Protein AF-A0A5C7J920-F1 (afdb_monomer_lite)

Radius of gyration: 19.92 Å; chains: 1; bounding box: 44×44×54 Å

Structure (mmCIF, N/CA/C/O backbone):
data_AF-A0A5C7J920-F1
#
_entry.id   AF-A0A5C7J920-F1
#
loop_
_atom_site.group_PDB
_atom_site.id
_atom_site.type_symbol
_atom_site.label_atom_id
_atom_site.label_alt_id
_atom_site.label_comp_id
_atom_site.label_asym_id
_atom_site.label_entity_id
_atom_site.label_seq_id
_atom_site.pdbx_PDB_ins_code
_atom_site.Cartn_x
_atom_site.Cartn_y
_atom_site.Cartn_z
_atom_site.occupancy
_atom_site.B_iso_or_equiv
_atom_site.auth_seq_id
_atom_site.auth_comp_id
_atom_site.auth_asym_id
_atom_site.auth_atom_id
_atom_site.pdbx_PDB_mod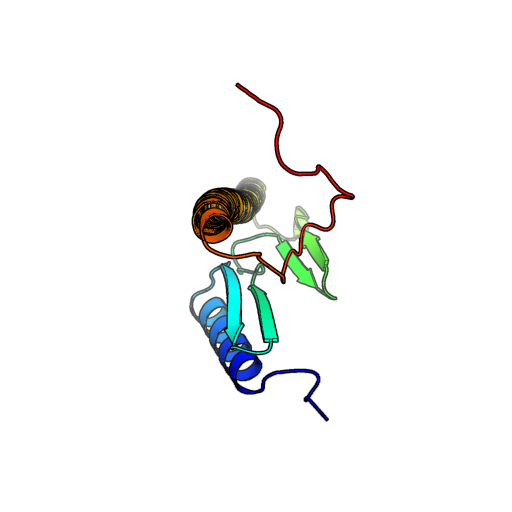el_num
ATOM 1 N N . MET A 1 1 ? -0.608 -11.578 -30.467 1.00 53.41 1 MET A N 1
ATOM 2 C CA . MET A 1 1 ? -1.332 -10.558 -29.676 1.00 53.41 1 MET A CA 1
ATOM 3 C C . MET A 1 1 ? -0.676 -10.506 -28.302 1.00 53.41 1 MET A C 1
ATOM 5 O O . MET A 1 1 ? -0.547 -11.565 -27.696 1.00 53.41 1 MET A O 1
ATOM 9 N N . LYS A 1 2 ? -0.166 -9.352 -27.850 1.00 63.78 2 LYS A N 1
ATOM 10 C CA . LYS A 1 2 ? 0.371 -9.222 -26.482 1.00 63.78 2 LYS A CA 1
ATOM 11 C C . LYS A 1 2 ? -0.802 -9.448 -25.518 1.00 63.78 2 LYS A C 1
ATOM 13 O O . LYS A 1 2 ? -1.872 -8.892 -25.755 1.00 63.78 2 LYS A O 1
ATOM 18 N N . LYS A 1 3 ? -0.648 -10.309 -24.508 1.00 72.62 3 LYS A N 1
ATOM 19 C CA . LYS A 1 3 ? -1.682 -10.467 -23.472 1.00 72.62 3 LYS A CA 1
ATOM 20 C C . LYS A 1 3 ? -1.888 -9.110 -22.780 1.00 72.62 3 LYS A C 1
ATOM 22 O O . LYS A 1 3 ? -0.909 -8.381 -22.658 1.00 72.62 3 LYS A O 1
ATOM 27 N N . PRO A 1 4 ? -3.106 -8.775 -22.320 1.00 84.06 4 PRO A N 1
ATOM 28 C CA . PRO A 1 4 ? -3.354 -7.509 -21.628 1.00 84.06 4 PRO A CA 1
ATOM 29 C C . PRO A 1 4 ? -2.720 -7.456 -20.226 1.00 84.06 4 PRO A C 1
ATOM 31 O O . PRO A 1 4 ? -2.783 -6.423 -19.574 1.00 84.06 4 PRO A O 1
ATOM 34 N N . TYR A 1 5 ? -2.127 -8.561 -19.761 1.00 86.06 5 TYR A N 1
ATOM 35 C CA . TYR A 1 5 ? -1.431 -8.674 -18.484 1.00 86.06 5 TYR A CA 1
ATOM 36 C C . TYR A 1 5 ? -0.237 -9.635 -18.591 1.00 86.06 5 TYR A C 1
ATOM 38 O O . TYR A 1 5 ? -0.198 -10.506 -19.472 1.00 86.06 5 TYR A O 1
ATOM 46 N N . ASP A 1 6 ? 0.703 -9.511 -17.653 1.00 92.06 6 ASP A N 1
ATOM 47 C CA . ASP A 1 6 ? 1.791 -10.467 -17.438 1.00 92.06 6 ASP A CA 1
ATOM 48 C C . ASP A 1 6 ? 1.399 -11.454 -16.314 1.00 92.06 6 ASP A C 1
ATOM 50 O O . ASP A 1 6 ? 1.190 -11.024 -15.175 1.00 92.06 6 ASP A O 1
ATOM 54 N N . PRO A 1 7 ? 1.280 -12.770 -16.594 1.00 93.81 7 PRO A N 1
ATOM 55 C CA . PRO A 1 7 ? 0.919 -13.766 -15.586 1.00 93.81 7 PRO A CA 1
ATOM 56 C C . PRO A 1 7 ? 1.840 -13.780 -14.364 1.00 93.81 7 PRO A C 1
ATOM 58 O O . PRO A 1 7 ? 1.346 -13.973 -13.258 1.00 93.81 7 PRO A O 1
ATOM 61 N N . LYS A 1 8 ? 3.142 -13.520 -14.546 1.00 95.19 8 LYS A N 1
ATOM 62 C CA . LYS A 1 8 ? 4.114 -13.500 -13.447 1.00 95.19 8 LYS A CA 1
ATOM 63 C C . LYS A 1 8 ? 3.828 -12.355 -12.480 1.00 95.19 8 LYS A C 1
ATOM 65 O O . LYS A 1 8 ? 3.929 -12.528 -11.271 1.00 95.19 8 LYS A O 1
ATOM 70 N N . LEU A 1 9 ? 3.477 -11.181 -13.007 1.00 95.88 9 LEU A N 1
ATOM 71 C CA . LEU A 1 9 ? 3.158 -10.028 -12.164 1.00 95.88 9 LEU A CA 1
ATOM 72 C C . LEU A 1 9 ? 1.873 -10.267 -11.370 1.00 95.88 9 LEU A C 1
ATOM 74 O O . LEU A 1 9 ? 1.812 -9.915 -10.198 1.00 95.88 9 LEU A O 1
ATOM 78 N N . ARG A 1 10 ? 0.884 -10.929 -11.980 1.00 93.81 10 ARG A N 1
ATOM 79 C CA . ARG A 1 10 ? -0.362 -11.295 -11.300 1.00 93.81 10 ARG A CA 1
ATOM 80 C C . ARG A 1 10 ? -0.150 -12.329 -10.192 1.00 93.81 10 ARG A C 1
ATOM 82 O O . ARG A 1 10 ? -0.768 -12.215 -9.143 1.00 93.81 10 ARG A O 1
ATOM 89 N N . GLU A 1 11 ? 0.699 -13.326 -10.423 1.00 96.56 11 GLU A N 1
ATOM 90 C CA . GLU A 1 11 ? 1.057 -14.329 -9.412 1.00 96.56 11 GLU A CA 1
ATOM 91 C C . GLU A 1 11 ? 1.731 -13.672 -8.201 1.00 96.56 11 GLU A C 1
ATOM 93 O O . GLU A 1 11 ? 1.265 -13.831 -7.075 1.00 96.56 11 GLU A O 1
ATOM 98 N N . ILE A 1 12 ? 2.738 -12.828 -8.445 1.00 97.06 12 ILE A N 1
ATOM 99 C CA . ILE A 1 12 ? 3.433 -12.084 -7.385 1.00 97.06 12 ILE A CA 1
ATOM 100 C C . ILE A 1 12 ? 2.480 -11.134 -6.646 1.00 97.06 12 ILE A C 1
ATOM 102 O O . ILE A 1 12 ? 2.571 -11.010 -5.427 1.00 97.06 12 ILE A O 1
ATOM 106 N N . ALA A 1 13 ? 1.554 -10.478 -7.353 1.00 96.12 13 ALA A N 1
ATOM 107 C CA . ALA A 1 13 ? 0.559 -9.606 -6.733 1.00 96.12 13 ALA A CA 1
ATOM 108 C C . ALA A 1 13 ? -0.307 -10.361 -5.712 1.00 96.12 13 ALA A C 1
ATOM 110 O O . ALA A 1 13 ? -0.449 -9.904 -4.580 1.00 96.12 13 ALA A O 1
ATOM 111 N N . VAL A 1 14 ? -0.805 -11.545 -6.080 1.00 96.25 14 VAL A N 1
ATOM 112 C CA . VAL A 1 14 ? -1.605 -12.395 -5.184 1.00 96.25 14 VAL A CA 1
ATOM 113 C C . VAL A 1 14 ? -0.779 -12.875 -3.987 1.00 96.25 14 VAL A C 1
ATOM 115 O O . VAL A 1 14 ? -1.252 -12.834 -2.853 1.00 96.25 14 VAL A O 1
ATOM 118 N N . GLU A 1 15 ? 0.466 -13.307 -4.204 1.00 97.62 15 GLU A N 1
ATOM 119 C CA . GLU A 1 15 ? 1.357 -13.703 -3.105 1.00 97.62 15 GLU A CA 1
ATOM 120 C C . GLU A 1 15 ? 1.634 -12.549 -2.134 1.00 97.62 15 GLU A C 1
ATOM 122 O O . GLU A 1 15 ? 1.636 -12.746 -0.918 1.00 97.62 15 GLU A O 1
ATOM 127 N N . PHE A 1 16 ? 1.829 -11.340 -2.660 1.00 97.56 16 PHE A N 1
ATOM 128 C CA . PHE A 1 16 ? 2.049 -10.140 -1.865 1.00 97.56 16 PHE A CA 1
ATOM 129 C C . PHE A 1 16 ? 0.820 -9.764 -1.027 1.00 97.56 16 PHE A C 1
ATOM 131 O O . PHE A 1 16 ? 0.965 -9.456 0.156 1.00 97.56 16 PHE A O 1
ATOM 138 N N . GLU A 1 17 ? -0.386 -9.822 -1.596 1.00 95.81 17 GLU A N 1
ATOM 139 C CA . GLU A 1 17 ? -1.626 -9.579 -0.846 1.00 95.81 17 GLU A CA 1
ATOM 140 C C . GLU A 1 17 ? -1.810 -10.603 0.277 1.00 95.81 17 GLU A C 1
ATOM 142 O O . GLU A 1 17 ? -2.062 -10.213 1.419 1.00 95.81 17 GLU A O 1
ATOM 147 N N . ASN A 1 18 ? -1.583 -11.890 -0.014 1.00 97.19 18 ASN A N 1
ATOM 148 C CA . ASN A 1 18 ? -1.633 -12.960 0.985 1.00 97.19 18 ASN A CA 1
ATOM 149 C C . ASN A 1 18 ? -0.610 -12.743 2.110 1.00 97.19 18 ASN A C 1
ATOM 151 O O . ASN A 1 18 ? -0.881 -13.050 3.271 1.00 97.19 18 ASN A O 1
ATOM 155 N N . LEU A 1 19 ? 0.576 -12.218 1.786 1.00 98.00 19 LEU A N 1
ATOM 156 C CA . LEU A 1 19 ? 1.593 -11.871 2.776 1.00 98.00 19 LEU A CA 1
ATOM 157 C C . LEU A 1 19 ? 1.111 -10.733 3.683 1.00 98.00 19 LEU A C 1
ATOM 159 O O . LEU A 1 19 ? 1.243 -10.828 4.903 1.00 98.00 19 LEU A O 1
ATOM 163 N N . CYS A 1 20 ? 0.543 -9.679 3.096 1.00 97.38 20 CYS A N 1
ATOM 164 C CA . CYS A 1 20 ? 0.035 -8.539 3.852 1.00 97.38 20 CYS A CA 1
ATOM 165 C C . CYS A 1 20 ? -1.103 -8.949 4.793 1.00 97.38 20 CYS A C 1
ATOM 167 O O . CYS A 1 20 ? -1.093 -8.565 5.960 1.00 97.38 20 CYS A O 1
ATOM 169 N N . GLU A 1 21 ? -2.017 -9.798 4.318 1.00 95.88 21 GLU A N 1
ATOM 170 C CA . GLU A 1 21 ? -3.099 -10.355 5.131 1.00 95.88 21 GLU A CA 1
ATOM 171 C C . GLU A 1 21 ? -2.560 -11.247 6.257 1.00 95.88 21 GLU A C 1
ATOM 173 O O . GLU A 1 21 ? -2.934 -11.080 7.417 1.00 95.88 21 GLU A O 1
ATOM 178 N N . LYS A 1 22 ? -1.615 -12.147 5.949 1.00 97.88 22 LYS A N 1
ATOM 179 C CA . LYS A 1 22 ? -1.008 -13.062 6.931 1.00 97.88 22 LYS A CA 1
ATOM 180 C C . LYS A 1 22 ? -0.355 -12.331 8.105 1.00 97.88 22 LYS A C 1
ATOM 182 O O . LYS A 1 22 ? -0.403 -12.831 9.228 1.00 97.88 22 LYS A O 1
ATOM 187 N N . TYR A 1 23 ? 0.307 -11.208 7.842 1.00 98.31 23 TYR A N 1
ATOM 188 C CA . TYR A 1 23 ? 1.021 -10.438 8.864 1.00 98.31 23 TYR A CA 1
ATOM 189 C C . TYR A 1 23 ? 0.231 -9.233 9.387 1.00 98.31 23 TYR A C 1
ATOM 191 O O . TYR A 1 23 ? 0.744 -8.517 10.242 1.00 98.31 23 TYR A O 1
ATOM 199 N N . ASP A 1 24 ? -1.000 -9.033 8.908 1.00 97.62 24 ASP A N 1
ATOM 200 C CA . ASP A 1 24 ? -1.870 -7.906 9.249 1.00 97.62 24 ASP A CA 1
ATOM 201 C C . ASP A 1 24 ? -1.180 -6.536 9.097 1.0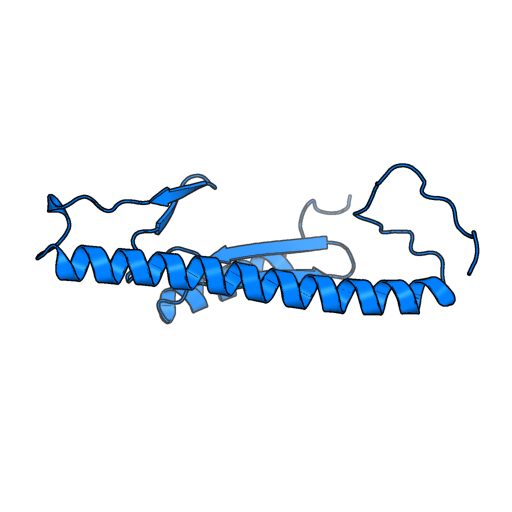0 97.62 24 ASP A C 1
ATOM 203 O O . ASP A 1 24 ? -1.091 -5.724 10.024 1.00 97.62 24 ASP A O 1
ATOM 207 N N . VAL A 1 25 ? -0.641 -6.286 7.903 1.00 97.19 25 VAL A N 1
ATOM 208 C CA . VAL A 1 25 ? 0.088 -5.053 7.569 1.00 97.19 25 VAL A CA 1
ATOM 209 C C . VAL A 1 25 ? -0.539 -4.336 6.382 1.00 97.19 25 VAL A C 1
ATOM 211 O O . VAL A 1 25 ? -1.121 -4.958 5.501 1.00 97.19 25 VAL A O 1
ATOM 214 N N . ALA A 1 26 ? -0.382 -3.012 6.331 1.00 96.50 26 ALA A N 1
ATOM 215 C CA . ALA A 1 26 ? -0.695 -2.231 5.139 1.00 96.50 26 ALA A CA 1
ATOM 216 C C . ALA A 1 26 ? 0.550 -2.023 4.274 1.00 96.50 26 ALA A C 1
ATOM 218 O O . ALA A 1 26 ? 1.622 -1.721 4.800 1.00 96.50 26 ALA A O 1
ATOM 219 N N . ALA A 1 27 ? 0.400 -2.115 2.954 1.00 95.19 27 ALA A N 1
ATOM 220 C CA . ALA A 1 27 ? 1.483 -1.884 2.012 1.00 95.19 27 ALA A CA 1
ATOM 221 C C . ALA A 1 27 ? 0.984 -1.444 0.624 1.00 95.19 27 ALA A C 1
ATOM 223 O O . ALA A 1 27 ? -0.139 -1.734 0.208 1.00 95.19 27 ALA A O 1
ATOM 224 N N . SER A 1 28 ? 1.863 -0.760 -0.110 1.00 93.94 28 SER A N 1
ATOM 225 C CA . SER A 1 28 ? 1.695 -0.408 -1.523 1.00 93.94 28 SER A CA 1
ATOM 226 C C . SER A 1 28 ? 2.949 -0.830 -2.285 1.00 93.94 28 SER A C 1
ATOM 228 O O . SER A 1 28 ? 4.063 -0.586 -1.817 1.00 93.94 28 SER A O 1
ATOM 230 N N . CYS A 1 29 ? 2.784 -1.495 -3.429 1.00 94.19 29 CYS A N 1
ATOM 231 C CA . CYS A 1 29 ? 3.895 -2.028 -4.212 1.00 94.19 29 CYS A CA 1
ATOM 232 C C . CYS A 1 29 ? 3.676 -1.867 -5.723 1.00 94.19 29 CYS A C 1
ATOM 234 O O . CYS A 1 29 ? 2.545 -1.869 -6.212 1.00 94.19 29 CYS A O 1
ATOM 236 N N . LEU A 1 30 ? 4.786 -1.756 -6.457 1.00 94.38 30 LEU A N 1
ATOM 237 C CA . LEU A 1 30 ? 4.845 -1.741 -7.915 1.00 94.38 30 LEU A CA 1
ATOM 238 C C . LEU A 1 30 ? 5.769 -2.866 -8.386 1.00 94.38 30 LEU A C 1
ATOM 240 O O . LEU A 1 30 ? 6.962 -2.866 -8.081 1.00 94.38 30 LEU A O 1
ATOM 244 N N . PHE A 1 31 ? 5.234 -3.780 -9.189 1.00 95.12 31 PHE A N 1
ATOM 245 C CA . PHE A 1 31 ? 6.009 -4.808 -9.874 1.00 95.12 31 PHE A CA 1
ATOM 246 C C . PHE A 1 31 ? 6.152 -4.446 -11.349 1.00 95.12 31 PHE A C 1
ATOM 248 O O . PHE A 1 31 ? 5.175 -4.109 -12.013 1.00 95.12 31 PHE A O 1
ATOM 255 N N . VAL A 1 32 ? 7.369 -4.526 -11.887 1.00 93.25 32 VAL A N 1
ATOM 256 C CA . VAL A 1 32 ? 7.653 -4.177 -13.285 1.00 93.25 32 VAL A CA 1
ATOM 257 C C . VAL A 1 32 ? 8.288 -5.369 -13.991 1.00 93.25 32 VAL A C 1
ATOM 259 O O . VAL A 1 32 ? 9.280 -5.934 -13.534 1.00 93.25 32 VAL A O 1
ATOM 262 N N . SER A 1 33 ? 7.712 -5.747 -15.127 1.00 93.50 33 SER A N 1
ATOM 263 C CA . SER A 1 33 ? 8.316 -6.642 -16.117 1.00 93.50 33 SER A CA 1
ATOM 264 C C . SER A 1 33 ? 8.853 -5.805 -17.287 1.00 93.50 33 SER A C 1
ATOM 266 O O . SER A 1 33 ? 8.497 -4.634 -17.420 1.00 93.50 33 SER A O 1
ATOM 268 N N . PRO A 1 34 ? 9.614 -6.386 -18.230 1.00 90.25 34 PRO A N 1
ATOM 269 C CA . PRO A 1 34 ? 10.035 -5.666 -19.434 1.00 90.25 34 PRO A CA 1
ATOM 270 C C . PRO A 1 34 ? 8.887 -5.128 -20.305 1.00 90.25 34 PRO A C 1
ATOM 272 O O . PRO A 1 34 ? 9.133 -4.366 -21.236 1.00 90.25 34 PRO A O 1
ATOM 275 N N . THR A 1 35 ? 7.642 -5.570 -20.083 1.00 87.00 35 THR A N 1
ATOM 276 C CA . THR A 1 35 ? 6.522 -5.277 -20.990 1.00 87.00 35 THR A CA 1
ATOM 277 C C . THR A 1 35 ? 5.265 -4.721 -20.337 1.00 87.00 35 THR A C 1
ATOM 279 O O . THR A 1 35 ? 4.420 -4.209 -21.071 1.00 87.00 35 THR A O 1
ATOM 282 N N . HIS A 1 36 ? 5.146 -4.833 -19.016 1.00 90.31 36 HIS A N 1
ATOM 283 C CA . HIS A 1 36 ? 3.977 -4.471 -18.215 1.00 90.31 36 HIS A CA 1
ATOM 284 C C . HIS A 1 36 ? 4.424 -4.062 -16.813 1.00 90.31 36 HIS A C 1
ATOM 286 O O . HIS A 1 36 ? 5.487 -4.483 -16.351 1.00 90.31 36 HIS A O 1
ATOM 292 N N . SER A 1 37 ? 3.570 -3.330 -16.114 1.00 92.00 37 SER A N 1
ATOM 293 C CA . SER A 1 37 ? 3.687 -3.079 -14.683 1.00 92.00 37 SER A CA 1
ATOM 294 C C . SER A 1 37 ? 2.377 -3.415 -13.983 1.00 92.00 37 SER A C 1
ATOM 296 O O . SER A 1 37 ? 1.317 -3.256 -14.583 1.00 92.00 37 SER A O 1
ATOM 298 N N . GLU A 1 38 ? 2.458 -3.811 -12.721 1.00 92.25 38 GLU A N 1
ATOM 299 C CA . GLU A 1 38 ? 1.322 -4.142 -11.865 1.00 92.25 38 GLU A CA 1
ATOM 300 C C . GLU A 1 38 ? 1.443 -3.361 -10.554 1.00 92.25 38 GLU A C 1
ATOM 302 O O . GLU A 1 38 ? 2.513 -3.345 -9.941 1.00 92.25 38 GLU A O 1
ATOM 307 N N . PHE A 1 39 ? 0.360 -2.706 -10.139 1.00 91.62 39 PHE A N 1
ATOM 308 C CA . PHE A 1 39 ? 0.294 -1.935 -8.898 1.00 91.62 39 PHE A CA 1
ATOM 309 C C . PHE A 1 39 ? -0.628 -2.642 -7.916 1.00 91.62 39 PHE A C 1
ATOM 311 O O . PHE A 1 39 ? -1.767 -2.954 -8.257 1.00 91.62 39 PHE A O 1
ATOM 318 N N . VAL A 1 40 ? -0.160 -2.837 -6.688 1.00 92.62 40 VAL A N 1
ATOM 319 C CA . VAL A 1 40 ? -0.924 -3.516 -5.640 1.00 92.62 40 VAL A CA 1
ATOM 320 C C . VAL A 1 40 ? -1.009 -2.617 -4.418 1.00 92.62 40 VAL A C 1
ATOM 322 O O . VAL A 1 40 ? 0.009 -2.140 -3.918 1.00 92.62 40 VAL A O 1
ATOM 325 N N . ASN A 1 41 ? -2.229 -2.399 -3.930 1.00 91.25 41 ASN A N 1
ATOM 326 C CA . ASN A 1 41 ? -2.502 -1.640 -2.715 1.00 91.25 41 ASN A CA 1
ATOM 327 C C . ASN A 1 41 ? -3.251 -2.528 -1.724 1.00 91.25 41 ASN A C 1
ATOM 329 O O . ASN A 1 41 ? -4.445 -2.767 -1.884 1.00 91.25 41 ASN A O 1
ATOM 333 N N . HIS A 1 42 ? -2.564 -2.953 -0.668 1.00 93.25 42 HIS A N 1
ATOM 334 C CA . HIS A 1 42 ? -3.177 -3.637 0.460 1.00 93.25 42 HIS A CA 1
ATOM 335 C C . HIS A 1 42 ? -3.269 -2.664 1.637 1.00 93.25 42 HIS A C 1
ATOM 337 O O . HIS A 1 42 ? -2.326 -2.483 2.397 1.00 93.25 42 HIS A O 1
ATOM 343 N N . ILE A 1 43 ? -4.406 -1.991 1.777 1.00 91.50 43 ILE A N 1
ATOM 344 C CA . ILE A 1 43 ? -4.614 -0.909 2.756 1.00 91.50 43 ILE A CA 1
ATOM 345 C C . ILE A 1 43 ? -5.827 -1.195 3.643 1.00 91.50 43 ILE A C 1
ATOM 347 O O . ILE A 1 43 ? -6.667 -0.331 3.877 1.00 91.50 43 ILE A O 1
ATOM 351 N N . SER A 1 44 ? -5.925 -2.436 4.119 1.00 92.69 44 SER A N 1
ATOM 352 C CA . SER A 1 44 ? -7.053 -2.917 4.926 1.00 92.69 44 SER A CA 1
ATOM 353 C C . SER A 1 44 ? -6.638 -3.647 6.215 1.00 92.69 44 SER A C 1
ATOM 355 O O . SER A 1 44 ? -7.310 -4.619 6.565 1.00 92.69 44 SER A O 1
ATOM 357 N N . PRO A 1 45 ? -5.582 -3.230 6.948 1.00 95.88 45 PRO A N 1
ATOM 358 C CA . PRO A 1 45 ? -5.178 -3.952 8.148 1.00 95.88 45 PRO A CA 1
ATOM 359 C C . PRO A 1 45 ? -6.277 -3.887 9.214 1.00 95.88 45 PRO A C 1
ATOM 361 O O . PRO A 1 45 ? -6.976 -2.869 9.352 1.00 95.88 45 PRO A O 1
ATOM 364 N N . THR A 1 46 ? -6.416 -4.959 9.994 1.00 95.69 46 THR A N 1
ATOM 365 C CA . THR A 1 46 ? -7.501 -5.135 10.967 1.00 95.69 46 THR A CA 1
ATOM 366 C C . THR A 1 46 ? -7.483 -4.060 12.047 1.00 95.69 46 THR A C 1
ATOM 368 O O . THR A 1 46 ? -8.537 -3.666 12.550 1.00 95.69 46 THR A O 1
ATOM 371 N N . TRP A 1 47 ? -6.298 -3.518 12.330 1.00 95.88 47 TRP A N 1
ATOM 372 C CA . TRP A 1 47 ? -6.061 -2.481 13.322 1.00 95.88 47 TRP A CA 1
ATOM 373 C C . TRP A 1 47 ? -6.339 -1.046 12.854 1.00 95.88 47 TRP A C 1
ATOM 375 O O . TRP A 1 47 ? -6.193 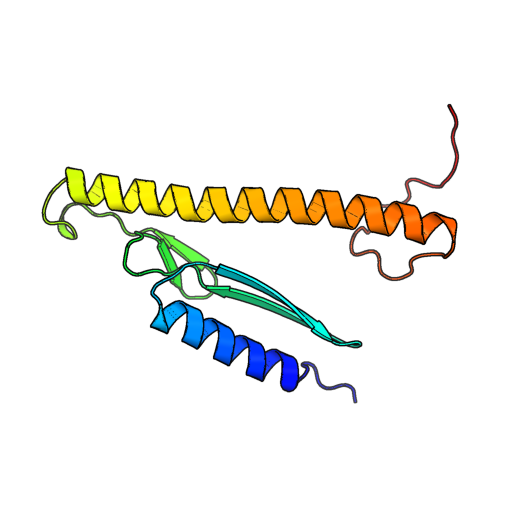-0.119 13.649 1.00 95.88 47 TRP A O 1
ATOM 385 N N . SER A 1 48 ? -6.763 -0.848 11.606 1.00 96.88 48 SER A N 1
ATOM 386 C CA . SER A 1 48 ? -7.192 0.450 11.072 1.00 96.88 48 SER A CA 1
ATOM 387 C C . SER A 1 48 ? -8.714 0.517 10.900 1.00 96.88 48 SER A C 1
ATOM 389 O O . SER A 1 48 ? -9.394 -0.512 10.877 1.00 96.88 48 SER A O 1
ATOM 391 N N . VAL A 1 49 ? -9.255 1.723 10.709 1.00 97.12 49 VAL A N 1
ATOM 392 C CA . VAL A 1 49 ? -10.668 1.954 10.357 1.00 97.12 49 VAL A CA 1
ATOM 393 C C . VAL A 1 49 ? -10.911 2.040 8.847 1.00 97.12 49 VAL A C 1
ATOM 395 O O . VAL A 1 49 ? -12.046 2.271 8.426 1.00 97.12 49 VAL A O 1
ATOM 398 N N . MET A 1 50 ? -9.868 1.884 8.024 1.00 96.00 50 MET A N 1
ATOM 399 C CA . MET A 1 50 ? -9.978 1.934 6.565 1.00 96.00 50 MET A CA 1
ATOM 400 C C . MET A 1 50 ? -10.053 0.541 5.944 1.00 96.00 50 MET A C 1
ATOM 402 O O . MET A 1 50 ? -9.420 -0.400 6.418 1.00 96.00 50 MET A O 1
ATOM 406 N N . ARG A 1 51 ? -10.819 0.403 4.865 1.00 93.00 51 ARG A N 1
ATOM 407 C CA . ARG A 1 51 ? -10.894 -0.813 4.050 1.00 93.00 51 ARG A CA 1
ATOM 408 C C . ARG A 1 51 ? -10.928 -0.443 2.574 1.00 93.00 51 ARG A C 1
ATOM 410 O O . ARG A 1 51 ? -11.566 0.540 2.198 1.00 93.00 51 ARG A O 1
ATOM 417 N N . LEU A 1 52 ? -10.283 -1.254 1.743 1.00 88.69 52 LEU A N 1
ATOM 418 C CA . LEU A 1 52 ? -10.431 -1.208 0.294 1.00 88.69 52 LEU A CA 1
ATOM 419 C C . LEU A 1 52 ? -11.683 -2.001 -0.098 1.00 88.69 52 LEU A C 1
ATOM 421 O O . LEU A 1 52 ? -11.743 -3.213 0.093 1.00 88.69 52 LEU A O 1
ATOM 425 N N . GLN A 1 53 ? -12.690 -1.317 -0.630 1.00 87.19 53 GLN A N 1
ATOM 426 C CA . GLN A 1 53 ? -13.941 -1.922 -1.072 1.00 87.19 53 GLN A CA 1
ATOM 427 C C . GLN A 1 53 ? -14.334 -1.325 -2.423 1.00 87.19 53 GLN A C 1
ATOM 429 O O . GLN A 1 53 ? -14.376 -0.106 -2.570 1.00 87.19 53 GLN A O 1
ATOM 434 N N . ASP A 1 54 ? -14.623 -2.176 -3.410 1.00 87.00 54 ASP A N 1
ATOM 435 C CA . ASP A 1 54 ? -15.021 -1.760 -4.765 1.00 87.00 54 ASP A CA 1
ATOM 436 C C . ASP A 1 54 ? -14.006 -0.804 -5.433 1.00 87.00 54 ASP A C 1
ATOM 438 O O . ASP A 1 54 ? -14.376 0.135 -6.135 1.00 87.00 54 ASP A O 1
ATOM 442 N N . GLY A 1 55 ? -12.709 -1.001 -5.164 1.00 83.25 55 GLY A N 1
ATOM 443 C CA . GLY A 1 55 ? -11.631 -0.134 -5.660 1.00 83.25 55 GLY A CA 1
ATOM 444 C C . GLY A 1 55 ? -11.529 1.230 -4.966 1.00 83.25 55 GLY A C 1
ATOM 445 O O . GLY A 1 55 ? -10.720 2.059 -5.372 1.00 83.25 55 GLY A O 1
ATOM 446 N N . MET A 1 56 ? -12.316 1.473 -3.915 1.00 87.38 56 MET A N 1
ATOM 447 C CA . MET A 1 56 ? -12.311 2.716 -3.148 1.00 87.38 56 MET A CA 1
ATOM 448 C C . MET A 1 56 ? -11.899 2.483 -1.699 1.00 87.38 56 MET A C 1
ATOM 450 O O . MET A 1 56 ? -12.235 1.472 -1.083 1.00 87.38 56 MET A O 1
ATOM 454 N N . ILE A 1 57 ? -11.209 3.466 -1.127 1.00 90.44 57 ILE A N 1
ATOM 455 C CA . ILE A 1 57 ? -10.914 3.490 0.304 1.00 90.44 57 ILE A CA 1
ATOM 456 C C . ILE A 1 57 ? -12.164 3.969 1.034 1.00 90.44 57 ILE A C 1
ATOM 458 O O . ILE A 1 57 ? -12.651 5.075 0.795 1.00 90.44 57 ILE A O 1
ATOM 462 N N . ARG A 1 58 ? -12.680 3.143 1.940 1.00 93.81 58 ARG A N 1
ATOM 463 C CA . ARG A 1 58 ? -13.786 3.486 2.833 1.00 93.81 58 ARG A CA 1
ATOM 464 C C . ARG A 1 58 ? -13.311 3.508 4.272 1.00 93.81 58 ARG A C 1
ATOM 466 O O . ARG A 1 58 ? -12.590 2.615 4.701 1.00 93.81 58 ARG A O 1
ATOM 473 N N . PHE A 1 59 ? -13.775 4.499 5.022 1.00 95.38 59 PHE A N 1
ATOM 474 C CA . PHE A 1 59 ? -13.509 4.637 6.450 1.00 95.38 59 PHE A CA 1
ATOM 475 C C . PHE A 1 59 ? -14.782 4.318 7.231 1.00 95.38 59 PHE A C 1
ATOM 477 O O . PHE A 1 59 ? -15.843 4.873 6.940 1.00 95.38 59 PHE A O 1
ATOM 484 N N . ARG A 1 60 ? -14.687 3.448 8.237 1.00 94.31 60 ARG A N 1
ATOM 485 C CA . ARG A 1 60 ? -15.787 3.161 9.163 1.00 94.31 60 ARG A CA 1
ATOM 486 C C . ARG A 1 60 ? -15.301 3.311 10.597 1.00 94.31 60 ARG A C 1
ATOM 488 O O . ARG A 1 60 ? -14.611 2.447 11.117 1.00 94.31 60 ARG A O 1
ATOM 495 N N . SER A 1 61 ? -15.699 4.411 11.229 1.00 96.00 61 SER A N 1
ATOM 496 C CA . SER A 1 61 ? -15.380 4.720 12.624 1.00 96.00 61 SER A CA 1
ATOM 497 C C . SER A 1 61 ? -16.643 5.196 13.347 1.00 96.00 61 SER A C 1
ATOM 499 O O . SER A 1 61 ? -16.763 6.367 13.701 1.00 96.00 61 SER A O 1
ATOM 501 N N . LYS A 1 6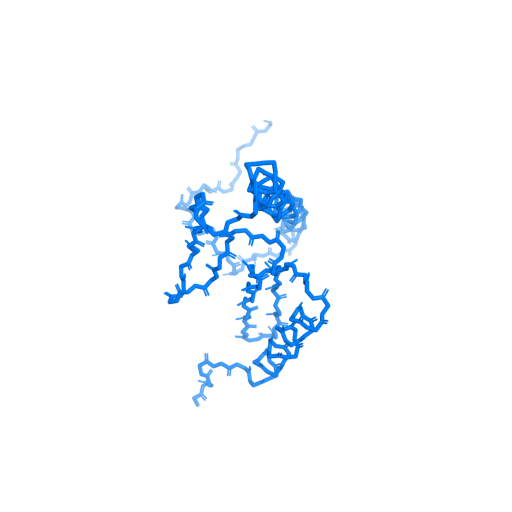2 ? -17.656 4.330 13.484 1.00 96.12 62 LYS A N 1
ATOM 502 C CA . LYS A 1 62 ? -18.856 4.661 14.267 1.00 96.12 62 LYS A CA 1
ATOM 503 C C . LYS A 1 62 ? -18.634 4.287 15.726 1.00 96.12 62 LYS A C 1
ATOM 505 O O . LYS A 1 62 ? -18.105 3.219 15.989 1.00 96.12 62 LYS A O 1
ATOM 510 N N . ALA A 1 63 ? -19.108 5.106 16.664 1.00 95.56 63 ALA A N 1
ATOM 511 C CA . ALA A 1 63 ? -18.930 4.851 18.097 1.00 95.56 63 ALA A CA 1
ATOM 512 C C . ALA A 1 63 ? -19.484 3.483 18.554 1.00 95.56 63 ALA A C 1
ATOM 514 O O . ALA A 1 63 ? -18.901 2.862 19.431 1.00 95.56 63 ALA A O 1
ATOM 515 N N . GLU A 1 64 ? -20.566 2.997 17.929 1.00 96.69 64 GLU A N 1
ATOM 516 C CA . GLU A 1 64 ? -21.170 1.679 18.207 1.00 96.69 64 GLU A CA 1
ATOM 517 C C . GLU A 1 64 ? -20.267 0.485 17.849 1.00 96.69 64 GLU A C 1
ATOM 519 O O . GLU A 1 64 ? -20.473 -0.610 18.364 1.00 96.69 64 GLU A O 1
ATOM 524 N N . ASP A 1 65 ? -19.262 0.692 16.992 1.00 94.56 65 ASP A N 1
ATOM 525 C CA . ASP A 1 65 ? -18.335 -0.352 16.548 1.00 94.56 65 ASP A CA 1
ATOM 526 C C . ASP A 1 65 ? -17.137 -0.527 17.514 1.00 94.56 65 ASP A C 1
ATOM 528 O O . ASP A 1 65 ? -16.307 -1.412 17.294 1.00 94.56 65 ASP A O 1
ATOM 532 N N . PHE A 1 66 ? -17.015 0.296 18.570 1.00 96.69 66 PHE A N 1
ATOM 533 C CA . PHE A 1 66 ? -15.859 0.287 19.478 1.00 96.69 66 PHE A CA 1
ATOM 534 C C . PHE A 1 66 ? -16.252 0.141 20.954 1.00 96.69 66 PHE A C 1
ATOM 536 O O . PHE A 1 66 ? -17.260 0.700 21.383 1.00 96.69 66 PHE A O 1
ATOM 543 N N . PRO A 1 67 ? -15.420 -0.536 21.774 1.00 96.81 67 PRO A N 1
ATOM 544 C CA . PRO A 1 67 ? -15.649 -0.642 23.217 1.00 96.81 67 PRO A CA 1
ATOM 545 C C . PRO A 1 67 ? -15.588 0.702 23.954 1.00 96.81 67 PRO A C 1
ATOM 547 O O . PRO A 1 67 ? -16.211 0.860 25.002 1.00 96.81 67 PRO A O 1
ATOM 550 N N . SER A 1 68 ? -14.810 1.658 23.436 1.00 97.69 68 SER A N 1
ATOM 551 C CA . SER A 1 68 ? -14.656 2.991 24.016 1.00 97.69 68 SER A CA 1
ATOM 552 C C . SER A 1 68 ? -14.240 4.025 22.963 1.00 97.69 68 SER A C 1
ATOM 554 O O . SER A 1 68 ? -13.810 3.677 21.857 1.00 97.69 68 SER A O 1
ATOM 556 N N . LYS A 1 69 ? -14.350 5.312 23.319 1.00 97.38 69 LYS A N 1
ATOM 557 C CA . LYS A 1 69 ? -13.909 6.429 22.466 1.00 97.38 69 LYS A CA 1
ATOM 558 C C . LYS A 1 69 ? -12.393 6.452 22.284 1.00 97.38 69 LYS A C 1
ATOM 560 O O . LYS A 1 69 ? -11.914 6.847 21.228 1.00 97.38 69 LYS A O 1
ATOM 565 N N . GLU A 1 70 ? -11.651 6.021 23.295 1.00 97.94 70 GLU A N 1
ATOM 566 C CA . GLU A 1 70 ? -10.192 5.944 23.279 1.00 97.94 70 GLU A CA 1
ATOM 567 C C . GLU A 1 70 ? -9.733 4.924 22.233 1.00 97.94 70 GLU A C 1
ATOM 569 O O . GLU A 1 70 ? -8.961 5.272 21.346 1.00 97.94 70 GLU A O 1
ATOM 574 N N . ILE A 1 71 ? -10.311 3.715 22.229 1.00 97.25 71 ILE A N 1
ATOM 575 C CA . ILE A 1 71 ? -10.000 2.695 21.213 1.00 97.25 71 ILE A CA 1
ATOM 576 C C . ILE A 1 71 ? -10.387 3.174 19.808 1.00 97.25 71 ILE A C 1
ATOM 578 O O . ILE A 1 71 ? -9.654 2.955 18.844 1.00 97.25 71 ILE A O 1
ATOM 582 N N . GLN A 1 72 ? -11.529 3.851 19.666 1.00 97.94 72 GLN A N 1
ATOM 583 C CA . GLN A 1 72 ? -11.924 4.452 18.391 1.00 97.94 72 GLN A CA 1
ATOM 584 C C . GLN A 1 72 ? -10.879 5.465 17.893 1.00 97.94 72 GLN A C 1
ATOM 586 O O . GLN A 1 72 ? -10.540 5.487 16.704 1.00 97.94 72 GLN A O 1
ATOM 591 N N . HIS A 1 73 ? -10.376 6.308 18.796 1.00 97.75 73 HIS A N 1
ATOM 592 C CA . HIS A 1 73 ? -9.360 7.302 18.489 1.00 97.75 73 HIS A CA 1
ATOM 593 C C . HIS A 1 73 ? -8.043 6.642 18.076 1.00 97.75 73 HIS A C 1
ATOM 595 O O . HIS A 1 73 ? -7.565 6.929 16.982 1.00 97.75 73 HIS A O 1
ATOM 601 N N . GLU A 1 74 ? -7.539 5.675 18.848 1.00 98.00 74 GLU A N 1
ATOM 602 C CA . GLU A 1 74 ? -6.318 4.918 18.531 1.00 98.00 74 GLU A CA 1
ATOM 603 C C . GLU A 1 74 ? -6.378 4.284 17.133 1.00 98.00 74 GLU A C 1
ATOM 605 O O . GLU A 1 74 ? -5.448 4.401 16.338 1.00 98.00 74 GLU A O 1
ATOM 610 N N . ARG A 1 75 ? -7.504 3.651 16.776 1.00 97.88 75 ARG A N 1
ATOM 611 C CA . ARG A 1 75 ? -7.701 3.036 15.448 1.00 97.88 75 ARG A CA 1
ATOM 612 C C . ARG A 1 75 ? -7.751 4.077 14.326 1.00 97.88 75 ARG A C 1
ATOM 614 O O . ARG A 1 75 ? -7.323 3.815 13.196 1.00 97.88 75 ARG A O 1
ATOM 621 N N . THR A 1 76 ? -8.273 5.263 14.626 1.00 97.81 76 THR A N 1
ATOM 622 C CA . THR A 1 76 ? -8.312 6.394 13.692 1.00 97.81 76 THR A CA 1
ATOM 623 C C . THR A 1 76 ? -6.912 6.980 13.490 1.00 97.81 76 THR A C 1
ATOM 625 O O . THR A 1 76 ? -6.502 7.185 12.349 1.00 97.81 76 THR A O 1
ATOM 628 N N . GLU A 1 77 ? -6.135 7.162 14.558 1.00 98.31 77 GLU A N 1
ATOM 629 C CA . GLU A 1 77 ? -4.733 7.590 14.480 1.00 98.31 77 GLU A CA 1
ATOM 630 C C . GLU A 1 77 ? -3.868 6.571 13.738 1.00 98.31 77 GLU A C 1
ATOM 632 O O . GLU A 1 77 ? -3.089 6.937 12.859 1.00 98.31 77 GLU A O 1
ATOM 637 N N . ALA A 1 78 ? -4.062 5.279 14.003 1.00 98.00 78 ALA A N 1
ATOM 638 C CA . ALA A 1 78 ? -3.362 4.218 13.293 1.00 98.00 78 ALA A CA 1
ATOM 639 C C . ALA A 1 78 ? -3.668 4.255 11.783 1.00 98.00 78 ALA A C 1
ATOM 641 O O . ALA A 1 78 ? -2.790 4.047 10.947 1.00 98.00 78 ALA A O 1
ATOM 642 N N . THR A 1 79 ? -4.899 4.607 11.410 1.00 97.50 79 THR A N 1
ATOM 643 C CA . THR A 1 79 ? -5.266 4.819 10.003 1.00 97.50 79 THR A CA 1
ATOM 644 C C . THR A 1 79 ? -4.514 5.999 9.392 1.00 97.50 79 THR A C 1
ATOM 646 O O . THR A 1 79 ? -3.987 5.878 8.286 1.00 97.50 79 THR A O 1
ATOM 649 N N . ALA A 1 80 ? -4.411 7.118 10.115 1.00 97.44 80 ALA A N 1
ATOM 650 C CA . ALA A 1 80 ? -3.611 8.257 9.677 1.00 97.44 80 ALA A CA 1
ATOM 651 C C . ALA A 1 80 ? -2.137 7.865 9.498 1.00 97.44 80 ALA A C 1
ATOM 653 O O . ALA A 1 80 ? -1.556 8.190 8.468 1.00 97.44 80 ALA A O 1
ATOM 654 N N . HIS A 1 81 ? -1.572 7.099 10.434 1.00 97.50 81 HIS A N 1
ATOM 655 C CA . HIS A 1 81 ? -0.201 6.593 10.359 1.00 97.50 81 HIS A CA 1
ATOM 656 C C . HIS A 1 81 ? 0.063 5.769 9.090 1.00 97.50 81 HIS A C 1
ATOM 658 O O . HIS A 1 81 ? 1.104 5.952 8.458 1.00 97.50 81 HIS A O 1
ATOM 664 N N . VAL A 1 82 ? -0.869 4.908 8.663 1.00 96.75 82 VAL A N 1
ATOM 665 C CA . VAL A 1 82 ? -0.708 4.173 7.396 1.00 96.75 82 VAL A CA 1
ATOM 666 C C . VAL A 1 82 ? -0.655 5.132 6.211 1.00 96.75 82 VAL A C 1
ATOM 668 O O . VAL A 1 82 ? 0.251 5.049 5.383 1.00 96.75 82 VAL A O 1
ATOM 671 N N . LEU A 1 83 ? -1.625 6.043 6.120 1.00 95.56 83 LEU A N 1
ATOM 672 C CA . LEU A 1 83 ? -1.749 6.943 4.975 1.00 95.56 83 LEU A CA 1
ATOM 673 C C . LEU A 1 83 ? -0.555 7.894 4.869 1.00 95.56 83 LEU A C 1
ATOM 675 O O . LEU A 1 83 ? -0.032 8.096 3.773 1.00 95.56 83 LEU A O 1
ATOM 679 N N . THR A 1 84 ? -0.091 8.441 5.993 1.00 97.12 84 THR A N 1
ATOM 680 C CA . THR A 1 84 ? 1.078 9.326 6.016 1.00 97.12 84 THR A CA 1
ATOM 681 C C . THR A 1 84 ? 2.361 8.572 5.690 1.00 97.12 84 THR A C 1
ATOM 683 O O . THR A 1 84 ? 3.177 9.088 4.930 1.00 97.12 84 THR A O 1
ATOM 686 N N . SER A 1 85 ? 2.515 7.333 6.167 1.00 96.75 85 SER A N 1
ATOM 687 C CA . SER A 1 85 ? 3.664 6.484 5.826 1.00 96.75 85 SER A CA 1
ATOM 688 C C . SER A 1 85 ? 3.730 6.170 4.331 1.00 96.75 85 SER A C 1
ATOM 690 O O . SER A 1 85 ? 4.787 6.302 3.716 1.00 96.75 85 SER A O 1
ATOM 692 N N . ILE A 1 86 ? 2.599 5.803 3.718 1.00 94.56 86 ILE A N 1
ATOM 693 C CA . ILE A 1 86 ? 2.529 5.519 2.275 1.00 94.56 86 ILE A CA 1
ATOM 694 C C . ILE A 1 86 ? 2.797 6.787 1.455 1.00 94.56 86 ILE A C 1
ATOM 696 O O . ILE A 1 86 ? 3.512 6.733 0.450 1.00 94.56 86 ILE A O 1
ATOM 700 N N . LEU A 1 87 ? 2.249 7.931 1.876 1.00 95.06 87 LEU A N 1
ATOM 701 C CA . LEU A 1 87 ? 2.477 9.216 1.216 1.00 95.06 87 LEU A CA 1
ATOM 702 C C . LEU A 1 87 ? 3.959 9.605 1.244 1.00 95.06 87 LEU A C 1
ATOM 704 O O . LEU A 1 87 ? 4.525 9.966 0.212 1.00 95.06 87 LEU A O 1
ATOM 708 N N . GLU A 1 88 ? 4.595 9.492 2.407 1.00 97.06 88 GLU A N 1
ATOM 709 C CA . GLU A 1 88 ? 6.003 9.833 2.586 1.00 97.06 88 GLU A CA 1
ATOM 710 C C . GLU A 1 88 ? 6.922 8.895 1.792 1.00 97.06 88 GLU A C 1
ATOM 712 O O . GLU A 1 88 ? 7.816 9.358 1.079 1.00 97.06 88 GLU A O 1
ATOM 717 N N . TRP A 1 89 ? 6.648 7.587 1.808 1.00 95.12 89 TRP A N 1
ATOM 718 C CA . TRP A 1 89 ? 7.344 6.620 0.954 1.00 95.12 89 TRP A CA 1
ATOM 719 C C . TRP A 1 89 ? 7.225 6.972 -0.536 1.00 95.12 89 TRP A C 1
ATOM 721 O O . TRP A 1 89 ? 8.213 6.946 -1.279 1.00 95.12 89 TRP A O 1
ATOM 731 N N . SER A 1 90 ? 6.021 7.346 -0.977 1.00 93.31 90 SER A N 1
ATOM 732 C CA . SER A 1 90 ? 5.755 7.724 -2.368 1.00 93.31 90 SER A CA 1
ATOM 733 C C . SER A 1 90 ? 6.533 8.978 -2.768 1.00 93.31 90 SER A C 1
ATOM 735 O O . SER A 1 90 ? 7.093 9.025 -3.866 1.00 93.31 90 SER A O 1
ATOM 737 N N . ARG A 1 91 ? 6.627 9.968 -1.871 1.00 95.38 91 ARG A N 1
ATOM 738 C CA . ARG A 1 91 ? 7.415 11.192 -2.075 1.00 95.38 91 ARG A CA 1
ATOM 739 C C . ARG A 1 91 ? 8.897 10.871 -2.269 1.00 95.38 91 ARG A C 1
ATOM 741 O O . ARG A 1 91 ? 9.464 11.240 -3.296 1.00 95.38 91 ARG A O 1
ATOM 748 N N . GLN A 1 92 ? 9.498 10.123 -1.342 1.00 95.56 92 GLN A N 1
ATOM 749 C CA . GLN A 1 92 ? 10.916 9.744 -1.410 1.00 95.56 92 GLN A CA 1
ATOM 750 C C . GLN A 1 92 ? 11.235 8.933 -2.672 1.00 95.56 92 GLN A C 1
ATOM 752 O O . GLN A 1 92 ? 12.243 9.167 -3.348 1.00 95.56 92 GLN A O 1
ATOM 757 N N . THR A 1 93 ? 10.344 8.004 -3.029 1.00 93.38 93 THR A N 1
ATOM 758 C CA . THR A 1 93 ? 10.475 7.204 -4.250 1.00 93.38 93 THR A CA 1
ATOM 759 C C . THR A 1 93 ? 10.422 8.095 -5.490 1.00 93.38 93 THR A C 1
ATOM 761 O O . THR A 1 93 ? 11.268 7.965 -6.374 1.00 93.38 93 THR A O 1
ATOM 764 N N . ASN A 1 94 ? 9.476 9.038 -5.555 1.00 92.50 94 ASN A N 1
ATOM 765 C CA . ASN A 1 94 ? 9.342 9.957 -6.684 1.00 92.50 94 ASN A CA 1
ATOM 766 C C . ASN A 1 94 ? 10.591 10.828 -6.868 1.00 92.50 94 ASN A C 1
ATOM 768 O O . ASN A 1 94 ? 11.116 10.914 -7.978 1.00 92.50 94 ASN A O 1
ATOM 772 N N . GLU A 1 95 ? 11.090 11.423 -5.785 1.00 94.00 95 GLU A N 1
ATOM 773 C CA . GLU A 1 95 ? 12.300 12.255 -5.790 1.00 94.00 95 GLU A CA 1
ATOM 774 C C . GLU A 1 95 ? 13.515 11.468 -6.293 1.00 94.00 95 GLU A C 1
ATOM 776 O O . GLU A 1 95 ? 14.231 11.916 -7.195 1.00 94.00 95 GLU A O 1
ATOM 781 N N . THR A 1 96 ? 13.693 10.250 -5.781 1.00 94.62 96 THR A N 1
ATOM 782 C CA . THR A 1 96 ? 14.789 9.366 -6.191 1.00 94.62 96 THR A CA 1
ATOM 783 C C . THR A 1 96 ? 14.689 9.012 -7.675 1.00 94.62 96 THR A C 1
ATOM 785 O O . THR A 1 96 ? 15.662 9.160 -8.418 1.00 94.62 96 THR A O 1
ATOM 788 N N . MET A 1 97 ? 13.508 8.598 -8.146 1.00 93.75 97 MET A N 1
ATOM 789 C CA . MET A 1 97 ? 13.306 8.233 -9.552 1.00 93.75 97 MET A CA 1
ATOM 790 C C . MET A 1 97 ? 13.494 9.426 -10.493 1.00 93.75 97 MET A C 1
ATOM 792 O O . MET A 1 97 ? 14.098 9.271 -11.553 1.00 93.75 97 MET A O 1
ATOM 796 N N . ARG A 1 98 ? 13.045 10.630 -10.113 1.00 90.75 98 ARG A N 1
ATOM 797 C CA . ARG A 1 98 ? 13.274 11.852 -10.901 1.00 90.75 98 ARG A CA 1
ATOM 798 C C . ARG A 1 98 ? 14.759 12.140 -11.081 1.00 90.75 98 ARG A C 1
ATOM 800 O O . ARG A 1 98 ? 15.182 12.393 -12.207 1.00 90.75 98 ARG A O 1
ATOM 807 N N . SER A 1 99 ? 15.544 12.054 -10.007 1.00 92.75 99 SER A N 1
ATOM 808 C CA . SER A 1 99 ? 16.997 12.253 -10.071 1.00 92.75 99 SER A CA 1
ATOM 809 C C . SER A 1 99 ? 17.667 11.258 -11.028 1.00 92.75 99 SER A C 1
ATOM 811 O O . SER A 1 99 ? 18.476 11.645 -11.874 1.00 92.75 99 SER A O 1
ATOM 813 N N . VAL A 1 100 ? 17.284 9.979 -10.965 1.00 93.19 100 VAL A N 1
ATOM 814 C CA . VAL A 1 100 ? 17.816 8.943 -11.866 1.00 93.19 100 VAL A CA 1
ATOM 815 C C . VAL A 1 100 ? 17.408 9.197 -13.321 1.00 93.19 100 VAL A C 1
ATOM 817 O O . VAL A 1 100 ? 18.251 9.130 -14.216 1.00 93.19 100 VAL A O 1
ATOM 820 N N . LEU A 1 101 ? 16.144 9.546 -13.579 1.00 90.94 101 LEU A N 1
ATOM 821 C CA . LEU A 1 101 ? 15.658 9.850 -14.930 1.00 90.94 101 LEU A CA 1
ATOM 822 C C . LEU A 1 101 ? 16.363 11.070 -15.534 1.00 90.94 101 LEU A C 1
ATOM 824 O O . LEU A 1 101 ? 16.721 11.041 -16.709 1.00 90.94 101 LEU A O 1
ATOM 828 N N . GLN A 1 102 ? 16.624 12.114 -14.745 1.00 89.44 102 GLN A N 1
ATOM 829 C CA . GLN A 1 102 ? 17.397 13.273 -15.200 1.00 89.44 102 GLN A CA 1
ATOM 830 C C . GLN A 1 102 ? 18.820 12.884 -15.613 1.00 89.44 102 GLN A C 1
ATOM 832 O O . GLN A 1 102 ? 19.323 13.379 -16.618 1.00 89.44 102 GLN A O 1
ATOM 837 N N . GLN A 1 103 ? 19.473 11.987 -14.869 1.00 92.69 103 GLN A N 1
ATOM 838 C CA . GLN A 1 103 ? 20.807 11.497 -15.222 1.00 92.69 103 GLN A CA 1
ATOM 839 C C . GLN A 1 103 ? 20.786 10.655 -16.501 1.00 92.69 103 GLN A C 1
ATOM 841 O O . GLN A 1 103 ? 21.604 10.882 -17.389 1.00 92.69 103 GLN A O 1
ATOM 846 N N . LEU A 1 104 ? 19.821 9.741 -16.641 1.00 91.44 104 LEU A N 1
ATOM 847 C CA . LEU A 1 104 ? 19.653 8.948 -17.863 1.00 91.44 104 LEU A CA 1
ATOM 848 C C . LEU A 1 104 ? 19.354 9.831 -19.082 1.00 91.44 104 LEU A C 1
ATOM 850 O O . LEU A 1 104 ? 19.905 9.599 -20.159 1.00 91.44 104 LEU A O 1
ATOM 854 N N . GLY A 1 105 ? 18.554 10.884 -18.898 1.00 89.25 105 GLY A N 1
ATOM 855 C CA . GLY A 1 105 ? 18.208 11.858 -19.934 1.00 89.25 105 GLY A CA 1
ATOM 856 C C . GLY A 1 105 ? 19.411 12.581 -20.549 1.00 89.25 105 GLY A C 1
ATOM 857 O O . GLY A 1 105 ? 19.331 13.034 -21.687 1.00 89.25 105 GLY A O 1
ATOM 858 N N . LYS A 1 106 ? 20.551 12.642 -19.846 1.00 91.44 106 LYS A N 1
ATOM 859 C CA . LYS A 1 106 ? 21.808 13.204 -20.378 1.00 91.44 106 LYS A CA 1
ATOM 860 C C . LYS A 1 106 ? 22.466 12.312 -21.432 1.00 91.44 106 LYS A C 1
ATOM 862 O O . LYS A 1 106 ? 23.280 12.795 -22.212 1.00 91.44 106 LYS A O 1
ATOM 867 N N . HIS A 1 107 ? 22.147 11.020 -21.437 1.00 93.62 107 HIS A N 1
ATOM 868 C CA . HIS A 1 107 ? 22.798 10.020 -22.286 1.00 93.62 107 HIS A CA 1
ATOM 869 C C . HIS A 1 107 ? 21.862 9.423 -23.335 1.00 93.62 107 HIS A C 1
ATOM 871 O O . HIS A 1 107 ? 22.328 8.891 -24.341 1.00 93.62 107 HIS A O 1
ATOM 877 N N . MET A 1 108 ? 20.549 9.497 -23.119 1.00 91.38 108 MET A N 1
ATOM 878 C CA . MET A 1 108 ? 19.561 8.969 -24.049 1.00 91.38 108 MET A CA 1
ATOM 879 C C . MET A 1 108 ? 18.250 9.745 -23.990 1.00 91.38 108 MET A C 1
ATOM 881 O O . MET A 1 108 ? 17.842 10.242 -22.942 1.00 91.38 108 MET A O 1
ATOM 885 N N . LYS A 1 109 ? 17.529 9.773 -25.115 1.00 84.94 109 LYS A N 1
ATOM 886 C CA . LYS A 1 109 ? 16.144 10.246 -25.133 1.00 84.94 109 LYS A CA 1
ATOM 887 C C . LYS A 1 109 ? 15.250 9.203 -24.460 1.00 84.94 109 LYS A C 1
ATOM 889 O O . LYS A 1 109 ? 15.142 8.071 -24.932 1.00 84.94 109 LYS A O 1
ATOM 894 N N . ILE A 1 110 ? 14.589 9.590 -23.375 1.00 83.69 110 ILE A N 1
ATOM 895 C CA . ILE A 1 110 ? 13.629 8.735 -22.673 1.00 83.69 110 ILE A CA 1
ATOM 896 C C . ILE A 1 110 ? 12.300 8.789 -23.434 1.00 83.69 110 ILE A C 1
ATOM 898 O O . ILE A 1 110 ? 11.642 9.821 -23.467 1.00 83.69 110 ILE A O 1
ATOM 902 N N . ALA A 1 111 ? 11.924 7.682 -24.080 1.00 72.75 111 ALA A N 1
ATOM 903 C CA . ALA A 1 111 ? 10.689 7.580 -24.868 1.00 72.75 111 ALA A CA 1
ATOM 904 C C . ALA A 1 111 ? 9.441 7.249 -24.026 1.00 72.75 111 ALA A C 1
ATOM 906 O O . ALA A 1 111 ? 8.320 7.403 -24.497 1.00 72.75 111 ALA A O 1
ATOM 907 N N . TRP A 1 112 ? 9.638 6.784 -22.789 1.00 65.12 112 TRP A N 1
ATOM 908 C CA . TRP A 1 112 ? 8.581 6.398 -21.855 1.00 65.12 112 TRP A CA 1
ATOM 909 C C . TRP A 1 112 ? 8.407 7.486 -20.790 1.00 65.12 112 TRP A C 1
ATOM 911 O O . TRP A 1 112 ? 8.809 7.304 -19.643 1.00 65.12 112 TRP A O 1
ATOM 921 N N . SER A 1 113 ? 7.863 8.649 -21.156 1.00 55.12 113 SER A N 1
ATOM 922 C CA . SER A 1 113 ? 7.437 9.644 -20.169 1.00 55.12 113 SER A CA 1
ATOM 923 C C . SER A 1 113 ? 5.953 9.451 -19.861 1.00 55.12 113 SER A C 1
ATOM 925 O O . SER A 1 113 ? 5.085 9.698 -20.688 1.00 55.12 113 SER A O 1
ATOM 927 N N . VAL A 1 114 ? 5.643 9.032 -18.632 1.00 53.16 114 VAL A N 1
ATOM 928 C CA . VAL A 1 114 ? 4.288 9.195 -18.061 1.00 53.16 114 VAL A CA 1
ATOM 929 C C . VAL A 1 114 ? 3.959 10.683 -17.847 1.00 53.16 114 VAL A C 1
ATOM 931 O O . VAL A 1 114 ? 2.800 11.057 -17.711 1.00 53.16 114 VAL A O 1
ATOM 934 N N . TRP A 1 115 ? 4.990 11.534 -17.871 1.00 45.06 115 TRP A N 1
ATOM 935 C CA . TRP A 1 115 ? 4.913 12.988 -17.912 1.00 45.06 115 TRP A CA 1
ATOM 936 C C . TRP A 1 115 ? 4.720 13.451 -19.360 1.00 45.06 115 TRP A C 1
ATOM 938 O O . TRP A 1 115 ? 5.672 13.849 -20.024 1.00 45.06 115 TRP A O 1
ATOM 948 N N . ASN A 1 116 ? 3.492 13.371 -19.864 1.00 39.88 116 ASN A N 1
ATOM 949 C CA . ASN A 1 116 ? 3.058 14.261 -20.939 1.00 39.88 116 ASN A CA 1
ATOM 950 C C . ASN A 1 116 ? 2.592 15.568 -20.286 1.00 39.88 116 ASN A C 1
ATOM 952 O O . ASN A 1 116 ? 1.399 15.859 -20.254 1.00 39.88 116 ASN A O 1
ATOM 956 N N . GLU A 1 117 ? 3.520 16.331 -19.710 1.00 44.41 117 GLU A N 1
ATOM 957 C CA . GLU A 1 117 ? 3.301 17.776 -19.689 1.00 44.41 117 GLU A CA 1
ATOM 958 C C . GLU A 1 117 ? 3.596 18.270 -21.113 1.00 44.41 117 GLU A C 1
ATOM 960 O O . GLU A 1 117 ? 4.587 17.827 -21.705 1.00 44.41 117 GLU A O 1
ATOM 965 N N . PRO A 1 118 ? 2.723 19.090 -21.719 1.00 37.03 118 PRO A N 1
ATOM 966 C CA . PRO A 1 118 ? 2.970 19.624 -23.050 1.00 37.03 118 PRO A CA 1
ATOM 967 C C . PRO A 1 118 ? 4.258 20.456 -23.017 1.00 37.03 118 PRO A C 1
ATOM 969 O O . PRO A 1 118 ? 4.327 21.437 -22.286 1.00 37.03 118 PRO A O 1
ATOM 972 N N . ASP A 1 119 ? 5.263 20.010 -23.775 1.00 41.91 119 ASP A N 1
ATOM 973 C CA . ASP A 1 119 ? 6.495 20.709 -24.156 1.00 41.91 119 ASP A CA 1
ATOM 974 C C . ASP A 1 119 ? 6.934 21.876 -23.249 1.00 41.91 119 ASP A C 1
ATOM 976 O O . ASP A 1 119 ? 6.717 23.046 -23.560 1.00 41.91 119 ASP A O 1
ATOM 980 N N . SER A 1 120 ? 7.697 21.584 -22.194 1.00 37.56 120 SER A N 1
ATOM 981 C CA . SER A 1 120 ? 8.795 22.484 -21.829 1.00 37.56 120 SER A CA 1
ATOM 982 C C . SER A 1 120 ? 10.040 22.008 -22.579 1.00 37.56 120 SER A C 1
ATOM 984 O O . SER A 1 120 ? 10.764 21.115 -22.126 1.00 37.56 120 SER A O 1
ATOM 986 N N . THR A 1 121 ? 10.225 22.541 -23.785 1.00 36.03 121 THR A N 1
ATOM 987 C C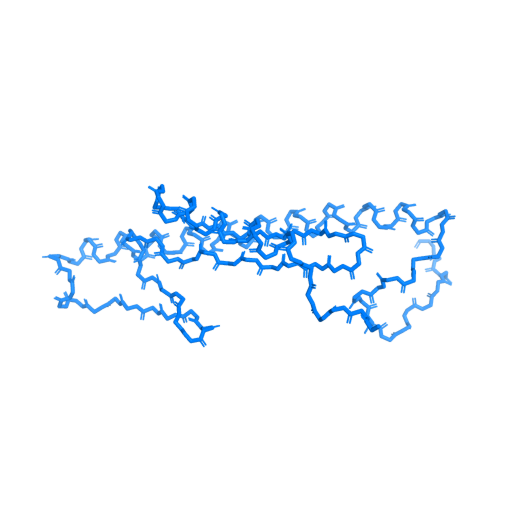A . THR A 1 121 ? 11.381 22.285 -24.650 1.00 36.03 121 THR A CA 1
ATOM 988 C C . THR A 1 121 ? 12.724 22.543 -23.947 1.00 36.03 121 THR A C 1
ATOM 990 O O . THR A 1 121 ? 12.799 23.330 -23.004 1.00 36.03 121 THR A O 1
ATOM 993 N N . PRO A 1 122 ? 13.799 21.872 -24.401 1.00 43.16 122 PRO A N 1
ATOM 994 C CA . PRO A 1 122 ? 15.098 21.861 -23.748 1.00 43.16 122 PRO A CA 1
ATOM 995 C C . PRO A 1 122 ? 15.911 23.124 -24.052 1.00 43.16 122 PRO A C 1
ATOM 997 O O . PRO A 1 122 ? 16.078 2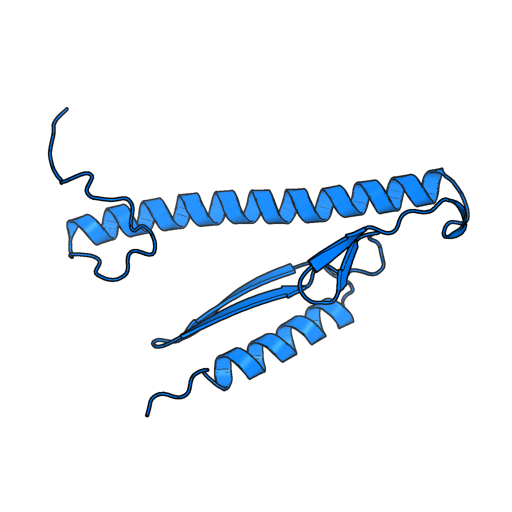3.486 -25.213 1.00 43.16 122 PRO A O 1
ATOM 1000 N N . GLY A 1 123 ? 16.519 23.691 -23.009 1.00 40.38 123 GLY A N 1
ATOM 1001 C CA . GLY A 1 123 ? 17.600 24.668 -23.128 1.00 40.38 123 GLY A CA 1
ATOM 1002 C C . GLY A 1 123 ? 17.150 26.121 -23.064 1.00 40.38 123 GLY A C 1
ATOM 1003 O O . GLY A 1 123 ? 16.912 26.718 -24.095 1.00 40.38 123 GLY A O 1
ATOM 1004 N N . ASP A 1 124 ? 17.133 26.655 -21.847 1.00 33.56 124 ASP A N 1
ATOM 1005 C CA . ASP A 1 124 ? 17.423 28.042 -21.460 1.00 33.56 124 ASP A CA 1
ATOM 1006 C C . ASP A 1 124 ? 17.721 27.913 -19.951 1.00 33.56 124 ASP A C 1
ATOM 1008 O O . ASP A 1 124 ? 16.845 27.537 -19.183 1.00 33.56 124 ASP A O 1
ATOM 1012 N N . GLY A 1 125 ? 18.954 27.910 -19.446 1.00 36.28 125 GLY A N 1
ATOM 1013 C CA . GLY A 1 125 ? 19.975 28.933 -19.590 1.00 36.28 125 GLY A CA 1
ATOM 1014 C C . GLY A 1 125 ? 20.170 29.563 -18.204 1.00 36.28 125 GLY A C 1
ATOM 1015 O O . GLY A 1 125 ? 19.359 30.396 -17.828 1.00 36.28 125 GLY A O 1
ATOM 1016 N N . LEU A 1 126 ? 21.254 29.162 -17.516 1.00 33.97 126 LEU A N 1
ATOM 1017 C CA . LEU A 1 126 ? 21.792 29.681 -16.237 1.00 33.97 126 LEU A CA 1
ATOM 1018 C C . LEU A 1 126 ? 20.983 29.436 -14.949 1.00 33.97 126 LEU A C 1
ATOM 1020 O O . LEU A 1 126 ? 19.821 29.871 -14.841 1.00 33.97 126 LEU A O 1
#

Organism: NCBI:txid2099670

Secondary structure (DSSP, 8-state):
---SS-HHHHHHHHHHHHHHHHHT--EEEEEE-SS-EEEEEE---TTSSEEEETTEEEE---GGGSSSHHHHHHHHHHHHHHHHHHHHHHHHHHHHHHHHHHHHHTTS-----S---S---S----

pLDDT: mean 87.13, std 17.64, range [33.56, 98.31]

Sequence (126 aa):
MKKPYDPKLREIAVEFENLCEKYDVAASCLFVSPTHSEFVNHISPTWSVMRLQDGMIRFRSKAEDFPSKEIQHERTEATAHVLTSILEWSRQTNETMRSVLQQLGKHMKIAWSVWNEPDSTPGDGL

Foldseek 3Di:
DPPPDDVVQVVVLVVVLVVCQVVQHWDWDWDDDPPDIDIHGDLDRPLAQWDQDPNDIDGDQDCVVDPDPVSSVSNHVVSVVNVVVHVVVVVVVVVVVVVVVVVVVVVDDDPDDPPPPPDPDDDDDD

=== Feature glossary ===
Legend for the data blocks above and below:

— What the protein is —

The amino-acid sequence is the protein's primary structure: the linear order of residues from the N-terminus to the C-terminus, written in one-letter code. Everything else here — the 3D coordinates, the secondary structure, the domain annotations — is ultimately a consequence of this string.

Functional annotations link the protein to curated databases. InterPro entries identify conserved domains and families by matching the sequence against member-database signatures (Pfam, PROSITE, CDD, …). Gene Ontology (GO) terms describe molecular function, biological process, and cellular component in a controlled vocabulary. CATH places the structure in a hierarchical fold classification (Class/Architecture/Topology/Homologous-superfamily). The organism is the source species.

— Where its atoms are —

Atomic coordinates in PDBx/mmCIF format — the same representation the Protein Data Bank distributes. Each line of the _atom_site loop places one backbone atom in Cartesian space (units: ångströms, origin: arbitrary).

The six renders are orthographic views along the three Cartesian axes in both directions. Representation (cartoon, sticks, or surface) and color scheme (sequence-rainbow or by-chain) vary across proteins so the training set covers all the common visualization conventions.

— Local backbone conformation —

Eight-state secondary structure (DSSP): H is the canonical α-helix, G the tighter 3₁₀-helix, I the wider π-helix; E/B are β-structure, T and S are turns and bends, and '-' is everything else. DSSP derives these from the pattern of main-chain N–H···O=C hydrogen bonds, not from the sequence.

Three-state secondary structure (P-SEA) collapses the eight DSSP classes into helix (a), strand (b), and coil (c). P-SEA assigns these from Cα geometry alone — distances and angles — without requiring backbone oxygens, so it works on any Cα trace.

φ (phi) and ψ (psi) are the two rotatable backbone dihedrals per residue: φ is the C(i-1)–N–Cα–C torsion, ψ is the N–Cα–C–N(i+1) torsion, both in degrees on (−180°, 180°]. α-helical residues cluster near (−60°, −45°); β-strand residues near (−120°, +130°). A Ramachandran plot is simply a scatter of (φ, ψ) for every residue.

— Global shape and packing —

The geometric summary reports three shape descriptors. Rg (radius of gyration) measures how spread out the Cα atoms are about their centre of mass; compact globular proteins have small Rg, elongated or unfolded ones large. Cα contacts (<8 Å, |i−j|>4) count long-range residue pairs in spatial proximity — high for tightly packed folds, near zero for rods or random coil. The bounding-box extents give the protein's footprint along x, y, z in Å.

SASA measures how much of the protein is reachable by solvent. It is computed by rolling a water-sized probe over the atomic surface and summing the exposed area (Å²). Per-residue SASA distinguishes core (buried, low SASA) from surface (exposed, high SASA) residues; total SASA is a whole-molecule size measure.

Plot images: a contact map (which residues are close in 3D, as an N×N binary image), a Ramachandran scatter (backbone torsion angles, revealing secondary-structure composition at a glance), and — for AlphaFold structures — a PAE heatmap (pairwise prediction confidence).

— Structural neighborhood —

A 3Di character summarizes, for each residue, the relative orientation of the Cα frame of its nearest spatial neighbor. Because it encodes fold topology rather than chemistry, 3Di alignments detect remote structural similarity that sequence alignment misses.

The Foldseek neighbor list gives the closest experimentally determined structures in the PDB, ranked by structural alignment. TM-score near 1 means near-identical fold; near 0.3 means only rough topology match. This is how one finds what a novel AlphaFold prediction most resembles in the solved-structure universe.

— Confidence and disorder —

For AlphaFold models, the B-factor field carries pLDDT — the model's own estimate of local accuracy on a 0–100 scale. Regions with pLDDT<50 should be treated as essentially unmodeled; they often correspond to intrinsically disordered segments.

Crystallographic B-factors measure how much each atom's electron density is smeared out, in Å². They rise in mobile loops and surface residues and fall in the buried interior. In AlphaFold models this column is repurposed to hold pLDDT instead.

Predicted Aligned Error (PAE) is an AlphaFold confidence matrix: entry (i, j) is the expected error in the position of residue j, in ångströms, when the prediction is superimposed on the true structure at residue i. Low PAE within a block of residues means that block is internally rigid and well-predicted; high PAE between two blocks means their relative placement is uncertain even if each block individually is confident.